Protein AF-A0A6C0HM65-F1 (afdb_monomer_lite)

InterPro domains:
  IPR043905 Protein of unknown function DUF5771 [PF19075] (59-121)

Foldseek 3Di:
DDDDDDDDDDDDDPPDDPFDDDPVRDGDDPDDPVVVVPPPPVPPPPPPPPPPVPPVDPCLLVVLVADLPDDPVSNLVSLVVSCVVPNLVVLLVVLCVQLVVCVPPPVSSNVSSVVSSVSSVVD

pLDDT: mean 72.11, std 20.99, range [38.84, 96.69]

Radius of gyration: 32.54 Å; chains: 1; bounding box: 59×71×65 Å

Secondary structure (DSSP, 8-state):
--------------------B-TT--BTT---GGGGGG---TT------------SSTTTTGGGT--TTS-HHHHHHHHHHHHHHH-HHHHHHHHHHHHHHHTTT-HHHHHHHHHHHHHHHH-

Organism: NCBI:txid1070528

Sequence (123 aa):
MPSTSPTGKGRRALRGGGGVYTDNGLPFGSANPQELAAGKTLRGGRKTRKVRIPIKRTGDLVNLGYSLSKKARSRHSSLKKAVKKFGRATVSRKLNALAVFNKRRHPVTSRKAKMDRKYVMKV

Structure (mmCIF, N/CA/C/O backbone):
data_AF-A0A6C0HM65-F1
#
_entry.id   AF-A0A6C0HM65-F1
#
loop_
_atom_site.group_PDB
_atom_site.id
_atom_site.type_symbol
_atom_site.label_atom_id
_atom_site.label_alt_id
_atom_site.label_comp_id
_atom_site.label_asym_id
_atom_site.label_entity_id
_atom_site.label_seq_id
_atom_site.pdbx_PDB_ins_code
_atom_site.Cartn_x
_atom_site.Cartn_y
_atom_site.Cartn_z
_atom_site.occupancy
_atom_site.B_iso_or_equiv
_atom_site.auth_seq_id
_atom_site.auth_comp_id
_atom_site.auth_asym_id
_atom_site.auth_atom_id
_atom_site.pdbx_PDB_model_num
ATOM 1 N N . MET A 1 1 ? 36.282 -44.513 -52.060 1.00 41.12 1 MET A N 1
ATOM 2 C CA . MET A 1 1 ? 35.236 -45.487 -52.438 1.00 41.12 1 MET A CA 1
ATOM 3 C C . MET A 1 1 ? 34.115 -45.418 -51.409 1.00 41.12 1 MET A C 1
ATOM 5 O O . MET A 1 1 ? 34.380 -45.730 -50.255 1.00 41.12 1 MET A O 1
ATOM 9 N N . PRO A 1 2 ? 32.911 -44.956 -51.780 1.00 46.44 2 PRO A N 1
ATOM 10 C CA . PRO A 1 2 ? 31.717 -45.614 -51.250 1.00 46.44 2 PRO A CA 1
ATOM 11 C C . PRO A 1 2 ? 30.716 -45.949 -52.366 1.00 46.44 2 PRO A C 1
ATOM 13 O O . PRO A 1 2 ? 30.053 -45.077 -52.918 1.00 46.44 2 PRO A O 1
ATOM 16 N N . SER A 1 3 ? 30.603 -47.241 -52.667 1.00 44.22 3 SER A N 1
ATOM 17 C CA . SER A 1 3 ? 29.450 -47.862 -53.325 1.00 44.22 3 SER A CA 1
ATOM 18 C C . SER A 1 3 ? 28.772 -48.723 -52.258 1.00 44.22 3 SER A C 1
ATOM 20 O O . SER A 1 3 ? 29.429 -49.555 -51.640 1.00 44.22 3 SER A O 1
ATOM 22 N N . THR A 1 4 ? 27.494 -48.570 -51.950 1.00 55.06 4 THR A N 1
ATOM 23 C CA . THR A 1 4 ? 26.412 -49.145 -52.746 1.00 55.06 4 THR A CA 1
ATOM 24 C C . THR A 1 4 ? 25.086 -48.759 -52.083 1.00 55.06 4 THR A C 1
ATOM 26 O O . THR A 1 4 ? 24.934 -48.895 -50.873 1.00 55.06 4 THR A O 1
ATOM 29 N N . SER A 1 5 ? 24.114 -48.340 -52.887 1.00 53.28 5 SER A N 1
ATOM 30 C CA . SER A 1 5 ? 22.692 -48.554 -52.603 1.00 53.28 5 SER A CA 1
ATOM 31 C C . SER A 1 5 ? 22.142 -49.347 -53.779 1.00 53.28 5 SER A C 1
ATOM 33 O O . SER A 1 5 ? 22.390 -48.949 -54.920 1.00 53.28 5 SER A O 1
ATOM 35 N N . PRO A 1 6 ? 21.428 -50.460 -53.543 1.00 48.62 6 PRO A N 1
ATOM 36 C CA . PRO A 1 6 ? 20.136 -50.595 -54.217 1.00 48.62 6 PRO A CA 1
ATOM 37 C C . PRO A 1 6 ? 19.046 -51.367 -53.430 1.00 48.62 6 PRO A C 1
ATOM 39 O O . PRO A 1 6 ? 19.292 -52.395 -52.816 1.00 48.62 6 PRO A O 1
ATOM 42 N N . THR A 1 7 ? 17.807 -50.889 -53.592 1.00 46.50 7 THR A N 1
ATOM 43 C CA . THR A 1 7 ? 16.630 -51.680 -54.021 1.00 46.50 7 THR A CA 1
ATOM 44 C C . THR A 1 7 ? 15.993 -52.718 -53.076 1.00 46.50 7 THR A C 1
ATOM 46 O O . THR A 1 7 ? 16.368 -53.878 -53.045 1.00 46.50 7 THR A O 1
ATOM 49 N N . GLY A 1 8 ? 14.898 -52.299 -52.426 1.00 42.94 8 GLY A N 1
ATOM 50 C CA . GLY A 1 8 ? 13.512 -52.764 -52.650 1.00 42.94 8 GLY A CA 1
ATOM 51 C C . GLY A 1 8 ? 13.092 -54.252 -52.583 1.00 42.94 8 GLY A C 1
ATOM 52 O O . GLY A 1 8 ? 13.702 -55.125 -53.184 1.00 42.94 8 GLY A O 1
ATOM 53 N N . LYS A 1 9 ? 11.857 -54.429 -52.064 1.00 42.91 9 LYS A N 1
ATOM 54 C CA . LYS A 1 9 ? 10.904 -55.576 -52.133 1.00 42.91 9 LYS A CA 1
ATOM 55 C C . LYS A 1 9 ? 11.026 -56.602 -50.996 1.00 42.91 9 LYS A C 1
ATOM 57 O O . LYS A 1 9 ? 11.916 -57.431 -50.979 1.00 42.91 9 LYS A O 1
ATOM 62 N N . GLY A 1 10 ? 10.114 -56.567 -50.022 1.00 38.84 10 GLY A N 1
ATOM 63 C CA . GLY A 1 10 ? 8.884 -57.387 -50.007 1.00 38.84 10 GLY A CA 1
ATOM 64 C C . GLY A 1 10 ? 8.943 -58.299 -48.765 1.00 38.84 10 GLY A C 1
ATOM 65 O O . GLY A 1 10 ? 10.031 -58.648 -48.349 1.00 38.84 10 GLY A O 1
ATOM 66 N N . ARG A 1 11 ? 7.898 -58.721 -48.054 1.00 40.06 11 ARG A N 1
ATOM 67 C CA . ARG A 1 11 ? 6.446 -58.746 -48.224 1.00 40.06 11 ARG A CA 1
ATOM 68 C C . ARG A 1 11 ? 5.840 -59.043 -46.832 1.00 40.06 11 ARG A C 1
ATOM 70 O O . ARG A 1 11 ? 6.381 -59.860 -46.103 1.00 40.06 11 ARG A O 1
ATOM 77 N N . ARG A 1 12 ? 4.638 -58.504 -46.590 1.00 44.47 12 ARG A N 1
ATOM 78 C CA . ARG A 1 12 ? 3.503 -59.175 -45.917 1.00 44.47 12 ARG A CA 1
ATOM 79 C C . ARG A 1 12 ? 3.568 -59.411 -44.395 1.00 44.47 12 ARG A C 1
ATOM 81 O O . ARG A 1 12 ? 4.003 -60.449 -43.924 1.00 44.47 12 ARG A O 1
ATOM 88 N N . ALA A 1 13 ? 2.838 -58.559 -43.679 1.00 41.56 13 ALA A N 1
ATOM 89 C CA . ALA A 1 13 ? 1.792 -59.030 -42.774 1.00 41.56 13 ALA A CA 1
ATOM 90 C C . ALA A 1 13 ? 0.531 -58.200 -43.054 1.00 41.56 13 ALA A C 1
ATOM 92 O O . ALA A 1 13 ? 0.435 -57.034 -42.678 1.00 41.56 13 ALA A O 1
ATOM 93 N N . LEU A 1 14 ? -0.410 -58.790 -43.797 1.00 49.69 14 LEU A N 1
ATOM 94 C CA . LEU A 1 14 ? -1.772 -58.278 -43.913 1.00 49.69 14 LEU A CA 1
ATOM 95 C C . LEU A 1 14 ? -2.406 -58.412 -42.529 1.00 49.69 14 LEU A C 1
ATOM 97 O O . LEU A 1 14 ? -2.896 -59.480 -42.173 1.00 49.69 14 LEU A O 1
ATOM 101 N N . ARG A 1 15 ? -2.369 -57.346 -41.730 1.00 44.41 15 ARG A N 1
ATOM 102 C CA . ARG A 1 15 ? -3.235 -57.247 -40.561 1.00 44.41 15 ARG A CA 1
ATOM 103 C C . ARG A 1 15 ? -4.575 -56.736 -41.064 1.00 44.41 15 ARG A C 1
ATOM 105 O O . ARG A 1 15 ? -4.764 -55.537 -41.239 1.00 44.41 15 ARG A O 1
ATOM 112 N N . GLY A 1 16 ? -5.460 -57.680 -41.374 1.00 49.97 16 GLY A N 1
ATOM 113 C CA . GLY A 1 16 ? -6.866 -57.400 -41.608 1.00 49.97 16 GLY A CA 1
ATOM 114 C C . GLY A 1 16 ? -7.422 -56.632 -40.414 1.00 49.97 16 GLY A C 1
ATOM 115 O O . GLY A 1 16 ? -7.493 -57.152 -39.304 1.00 49.97 16 GLY A O 1
ATOM 116 N N . GLY A 1 17 ? -7.761 -55.373 -40.649 1.00 42.88 17 GLY A N 1
ATOM 117 C CA . GLY A 1 17 ? -8.641 -54.587 -39.807 1.00 42.88 17 GLY A CA 1
ATOM 118 C C . GLY A 1 17 ? -9.727 -54.075 -40.729 1.00 42.88 17 GLY A C 1
ATOM 119 O O . GLY A 1 17 ? -9.512 -53.086 -41.423 1.00 42.88 17 GLY A O 1
ATOM 120 N N . GLY A 1 18 ? -10.838 -54.807 -40.814 1.00 41.75 18 GLY A N 1
ATOM 121 C CA . GLY A 1 18 ? -12.024 -54.352 -41.525 1.00 41.75 18 GLY A CA 1
ATOM 122 C C . GLY A 1 18 ? -12.460 -53.019 -40.933 1.00 41.75 18 GLY A C 1
ATOM 123 O O . GLY A 1 18 ? -12.907 -52.963 -39.789 1.00 41.75 18 GLY A O 1
ATOM 124 N N . GLY A 1 19 ? -12.258 -51.942 -41.690 1.00 44.62 19 GLY A N 1
ATOM 125 C CA . GLY A 1 19 ? -12.827 -50.645 -41.370 1.00 44.62 19 GLY A CA 1
ATOM 126 C C . GLY A 1 19 ? -14.338 -50.762 -41.478 1.00 44.62 19 GLY A C 1
ATOM 127 O O . GLY A 1 19 ? -14.862 -51.049 -42.550 1.00 44.62 19 GLY A O 1
ATOM 128 N N . VAL A 1 20 ? -15.030 -50.587 -40.359 1.00 47.91 20 VAL A N 1
ATOM 129 C CA . VAL A 1 20 ? -16.477 -50.380 -40.341 1.00 47.91 20 VAL A CA 1
ATOM 130 C C . VAL A 1 20 ? -16.735 -49.017 -40.981 1.00 47.91 20 VAL A C 1
ATOM 132 O O . VAL A 1 20 ? -16.474 -47.975 -40.379 1.00 47.91 20 VAL A O 1
ATOM 135 N N . TYR A 1 21 ? -17.166 -49.036 -42.238 1.00 49.38 21 TYR A N 1
ATOM 136 C CA . TYR A 1 21 ? -17.711 -47.873 -42.928 1.00 49.38 21 TYR A CA 1
ATOM 137 C C . TYR A 1 21 ? -19.188 -47.735 -42.547 1.00 49.38 21 TYR A C 1
ATOM 139 O O . TYR A 1 21 ? -19.873 -48.735 -42.329 1.00 49.38 21 TYR A O 1
ATOM 147 N N . THR A 1 22 ? -19.693 -46.507 -42.459 1.00 54.00 22 THR A N 1
ATOM 148 C CA . THR A 1 22 ? -21.148 -46.290 -42.479 1.00 54.00 22 THR A CA 1
ATOM 149 C C . THR A 1 22 ? -21.684 -46.563 -43.890 1.00 54.00 22 THR A C 1
ATOM 151 O O . THR A 1 22 ? -20.900 -46.639 -44.836 1.00 54.00 22 THR A O 1
ATOM 154 N N . ASP A 1 23 ? -23.007 -46.662 -44.054 1.00 54.50 23 ASP A N 1
ATOM 155 C CA . ASP A 1 23 ? -23.699 -46.903 -45.342 1.00 54.50 23 ASP A CA 1
ATOM 156 C C . ASP A 1 23 ? -23.266 -45.939 -46.480 1.00 54.50 23 ASP A C 1
ATOM 158 O O . ASP A 1 23 ? -23.429 -46.223 -47.658 1.00 54.50 23 ASP A O 1
ATOM 162 N N . ASN A 1 24 ? -22.614 -44.820 -46.132 1.00 54.72 24 ASN A N 1
ATOM 163 C CA . ASN A 1 24 ? -22.090 -43.814 -47.060 1.00 54.72 24 ASN A CA 1
ATOM 164 C C . ASN A 1 24 ? -20.553 -43.837 -47.252 1.00 54.72 24 ASN A C 1
ATOM 166 O O . ASN A 1 24 ? -19.980 -42.862 -47.735 1.00 54.72 24 ASN A O 1
ATOM 170 N N . GLY A 1 25 ? -19.850 -44.908 -46.866 1.00 53.84 25 GLY A N 1
ATOM 171 C CA . GLY A 1 25 ? -18.449 -45.134 -47.260 1.00 53.84 25 GLY A CA 1
ATOM 172 C C . GLY A 1 25 ? -17.383 -44.231 -46.612 1.00 53.84 25 GLY A C 1
ATOM 173 O O . GLY A 1 25 ? -16.251 -44.197 -47.093 1.00 53.84 25 GLY A O 1
ATOM 174 N N . LEU A 1 26 ? -17.686 -43.517 -45.520 1.00 52.72 26 LEU A N 1
ATOM 175 C CA . LEU A 1 26 ? -16.714 -42.664 -44.814 1.00 52.72 26 LEU A CA 1
ATOM 176 C C . LEU A 1 26 ? -16.107 -43.366 -43.582 1.00 52.72 26 LEU A C 1
ATOM 178 O O . LEU A 1 26 ? -16.828 -44.063 -42.862 1.00 52.72 26 LEU A O 1
ATOM 182 N N . PRO A 1 27 ? -14.797 -43.193 -43.308 1.00 53.41 27 PRO A N 1
ATOM 183 C CA . PRO A 1 27 ? -14.146 -43.809 -42.157 1.00 53.41 27 PRO A CA 1
ATOM 184 C C . PRO A 1 27 ? -14.608 -43.168 -40.840 1.00 53.41 27 PRO A C 1
ATOM 186 O O . PRO A 1 27 ? -14.638 -41.943 -40.698 1.00 53.41 27 PRO A O 1
ATOM 189 N N . PHE A 1 28 ? -14.918 -44.002 -39.844 1.00 49.12 28 PHE A N 1
ATOM 190 C CA . PHE A 1 28 ? -15.246 -43.552 -38.490 1.00 49.12 28 PHE A CA 1
ATOM 191 C C . PHE A 1 28 ? -14.037 -42.806 -37.889 1.00 49.12 28 PHE A C 1
ATOM 193 O O . PHE A 1 28 ? -12.980 -43.399 -37.680 1.00 49.12 28 PHE A O 1
ATOM 200 N N . GLY A 1 29 ? -14.167 -41.495 -37.654 1.00 56.28 29 GLY A N 1
ATOM 201 C CA . GLY A 1 29 ? -13.089 -40.643 -37.129 1.00 56.28 29 GLY A CA 1
ATOM 202 C C . GLY A 1 29 ? -12.509 -39.603 -38.099 1.00 56.28 29 GLY A C 1
ATOM 203 O O . GLY A 1 29 ? -11.535 -38.939 -37.745 1.00 56.28 29 GLY A O 1
ATOM 204 N N . SER A 1 30 ? -13.087 -39.398 -39.291 1.00 48.03 30 SER A N 1
ATOM 205 C CA . SER A 1 30 ? -12.745 -38.228 -40.111 1.00 48.03 30 SER A CA 1
ATOM 206 C C . SER A 1 30 ? -13.285 -36.951 -39.461 1.00 48.03 30 SER A C 1
ATOM 208 O O . SER A 1 30 ? -14.486 -36.682 -39.502 1.00 48.03 30 SER A O 1
ATOM 210 N N . ALA A 1 31 ? -12.399 -36.159 -38.856 1.00 53.38 31 ALA A N 1
ATOM 211 C CA . ALA A 1 31 ? -12.712 -34.797 -38.446 1.00 53.38 31 ALA A CA 1
ATOM 212 C C . ALA A 1 31 ? -13.283 -34.025 -39.647 1.00 53.38 31 ALA A C 1
ATOM 214 O O . ALA A 1 31 ? -12.679 -33.994 -40.722 1.00 53.38 31 ALA A O 1
ATOM 215 N N . ASN A 1 32 ? -14.463 -33.431 -39.472 1.00 60.00 32 ASN A N 1
ATOM 216 C CA . ASN A 1 32 ? -15.116 -32.638 -40.505 1.00 60.00 32 ASN A CA 1
ATOM 217 C C . ASN A 1 32 ? -14.176 -31.509 -40.977 1.00 60.00 32 ASN A C 1
ATOM 219 O O . ASN A 1 32 ? -13.681 -30.752 -40.137 1.00 60.00 32 ASN A O 1
ATOM 223 N N . PRO A 1 33 ? -13.994 -31.290 -42.295 1.00 51.06 33 PRO A N 1
ATOM 224 C CA . PRO A 1 33 ? -13.218 -30.155 -42.809 1.00 51.06 33 PRO A CA 1
ATOM 225 C C . PRO A 1 33 ? -13.770 -28.791 -42.356 1.00 51.06 33 PRO A C 1
ATOM 227 O O . PRO A 1 33 ? -13.061 -27.788 -42.373 1.00 51.06 33 PRO A O 1
ATOM 230 N N . GLN A 1 34 ? -15.032 -28.751 -41.916 1.00 49.41 34 GLN A N 1
ATOM 231 C CA . GLN A 1 34 ? -15.697 -27.555 -41.401 1.00 49.41 34 GLN A CA 1
ATOM 232 C C . GLN A 1 34 ? -15.298 -27.197 -39.953 1.00 49.41 34 GLN A C 1
ATOM 234 O O . GLN A 1 34 ? -15.535 -26.068 -39.526 1.00 49.41 34 GLN A O 1
ATOM 239 N N . GLU A 1 35 ? -14.628 -28.084 -39.204 1.00 48.41 35 GLU A N 1
ATOM 240 C CA . GLU A 1 35 ? -14.145 -27.770 -37.845 1.00 48.41 35 GLU A CA 1
ATOM 241 C C . GLU A 1 35 ? -12.840 -26.955 -37.832 1.00 48.41 35 GLU A C 1
ATOM 243 O O . GLU A 1 35 ? -12.520 -26.300 -36.838 1.00 48.41 35 GLU A O 1
ATOM 248 N N . LEU A 1 36 ? -12.126 -26.875 -38.961 1.00 51.28 36 LEU A N 1
ATOM 249 C CA . LEU A 1 36 ? -10.937 -26.024 -39.114 1.00 51.28 36 LEU A CA 1
ATOM 250 C C . LEU A 1 36 ? -11.278 -24.532 -39.306 1.00 51.28 36 LEU A C 1
ATOM 252 O O . LEU A 1 36 ? -10.407 -23.675 -39.154 1.00 51.28 36 LEU A O 1
ATOM 256 N N . ALA A 1 37 ? -12.548 -24.192 -39.554 1.00 48.69 37 ALA A N 1
ATOM 257 C CA . ALA A 1 37 ? -13.022 -22.805 -39.620 1.00 48.69 37 ALA A CA 1
ATOM 258 C C . ALA A 1 37 ? -13.298 -22.188 -38.232 1.00 48.69 37 ALA A C 1
ATOM 260 O O . ALA A 1 37 ? -13.572 -20.993 -38.117 1.00 48.69 37 ALA A O 1
ATOM 261 N N . ALA A 1 38 ? -13.160 -22.966 -37.152 1.00 47.47 38 ALA A N 1
ATOM 262 C CA . ALA A 1 38 ? -13.171 -22.469 -35.779 1.00 47.47 38 ALA A CA 1
ATOM 263 C C . ALA A 1 38 ? -11.755 -22.137 -35.275 1.00 47.47 38 ALA A C 1
ATOM 265 O O . ALA A 1 38 ? -11.471 -22.219 -34.080 1.00 47.47 38 ALA A O 1
ATOM 266 N N . GLY A 1 39 ? -10.871 -21.678 -36.165 1.00 47.34 39 GLY A N 1
ATOM 267 C CA . GLY A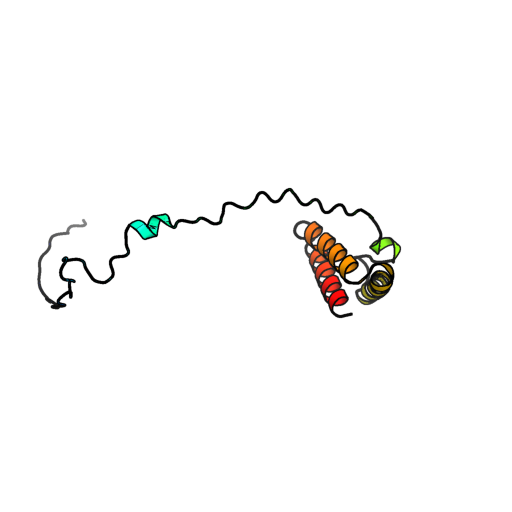 1 39 ? -9.659 -20.935 -35.823 1.00 47.34 39 GLY A CA 1
ATOM 268 C C . GLY A 1 39 ? -9.988 -19.573 -35.201 1.00 47.34 39 GLY A C 1
ATOM 269 O O . GLY A 1 39 ? -9.542 -18.532 -35.681 1.00 47.34 39 GLY A O 1
ATOM 270 N N . LYS A 1 40 ? -10.771 -19.556 -34.116 1.00 57.03 40 LYS A N 1
ATOM 271 C CA . LYS A 1 40 ? -10.929 -18.402 -33.232 1.00 57.03 40 LYS A CA 1
ATOM 272 C C . LYS A 1 40 ? -9.592 -18.193 -32.542 1.00 57.03 40 LYS A C 1
ATOM 274 O O . LYS A 1 40 ? -9.377 -18.589 -31.399 1.00 57.03 40 LYS A O 1
ATOM 279 N N . THR A 1 41 ? -8.678 -17.528 -33.233 1.00 51.16 41 THR A N 1
ATOM 280 C CA . THR A 1 41 ? -7.583 -16.844 -32.569 1.00 51.16 41 THR A CA 1
ATOM 281 C C . THR A 1 41 ? -8.217 -15.776 -31.672 1.00 51.16 41 THR A C 1
ATOM 283 O O . THR A 1 41 ? -8.428 -14.630 -32.051 1.00 51.16 41 THR A O 1
ATOM 286 N N . LEU A 1 42 ? -8.503 -16.119 -30.412 1.00 55.84 42 LEU A N 1
ATOM 287 C CA . LEU A 1 42 ? -8.903 -15.158 -29.371 1.00 55.84 42 LEU A CA 1
ATOM 288 C C . LEU A 1 42 ? -7.772 -14.163 -29.025 1.00 55.84 42 LEU A C 1
ATOM 290 O O . LEU A 1 42 ? -7.797 -13.498 -27.993 1.00 55.84 42 LEU A O 1
ATOM 294 N N . ARG A 1 43 ? -6.757 -14.036 -29.886 1.00 55.88 43 ARG A N 1
ATOM 295 C CA . ARG A 1 43 ? -5.690 -13.042 -29.802 1.00 55.88 43 ARG A CA 1
ATOM 296 C C . ARG A 1 43 ? -5.965 -11.816 -30.673 1.00 55.88 43 ARG A C 1
ATOM 298 O O . ARG A 1 43 ? -5.049 -11.071 -30.991 1.00 55.88 43 ARG A O 1
ATOM 305 N N . GLY A 1 44 ? -7.233 -11.507 -30.925 1.00 47.19 44 GLY A N 1
ATOM 306 C CA . GLY A 1 44 ? -7.668 -10.118 -31.044 1.00 47.19 44 GLY A CA 1
ATOM 307 C C . GLY A 1 44 ? -7.599 -9.456 -29.669 1.00 47.19 44 GLY A C 1
ATOM 308 O O . GLY A 1 44 ? -8.619 -9.271 -29.009 1.00 47.19 44 GLY A O 1
ATOM 309 N N . GLY A 1 45 ? -6.388 -9.165 -29.185 1.00 54.25 45 GLY A N 1
ATOM 310 C CA . GLY A 1 45 ? -6.190 -8.483 -27.912 1.00 54.25 45 GLY A CA 1
ATOM 311 C C . GLY A 1 45 ? -6.954 -7.168 -27.939 1.00 54.25 45 GLY A C 1
ATOM 312 O O . GLY A 1 45 ? -6.548 -6.239 -28.636 1.00 54.25 45 GLY A O 1
ATOM 313 N N . ARG A 1 46 ? -8.072 -7.093 -27.202 1.00 58.09 46 ARG A N 1
ATOM 314 C CA . ARG A 1 46 ? -8.830 -5.856 -26.991 1.00 58.09 46 ARG A CA 1
ATOM 315 C C . ARG A 1 46 ? -7.802 -4.760 -26.737 1.00 58.09 46 ARG A C 1
ATOM 317 O O . ARG A 1 46 ? -7.035 -4.887 -25.778 1.00 58.09 46 ARG A O 1
ATOM 324 N N . LYS A 1 47 ? -7.741 -3.728 -27.595 1.00 57.88 47 LYS A N 1
ATOM 325 C CA . LYS A 1 47 ? -6.925 -2.529 -27.353 1.00 57.88 47 LYS A CA 1
ATOM 326 C C . LYS A 1 47 ? -7.441 -1.927 -26.054 1.00 57.88 47 LYS A C 1
ATOM 328 O O . LYS A 1 47 ? -8.354 -1.106 -26.038 1.00 57.88 47 LYS A O 1
ATOM 333 N N . THR A 1 48 ? -6.908 -2.405 -24.936 1.00 56.50 48 THR A N 1
ATOM 334 C CA . THR A 1 48 ? -7.134 -1.788 -23.648 1.00 56.50 48 THR A CA 1
ATOM 335 C C . THR A 1 48 ? -6.515 -0.414 -23.818 1.00 56.50 48 THR A C 1
ATOM 337 O O . THR A 1 48 ? -5.309 -0.290 -24.042 1.00 56.50 48 THR A O 1
ATOM 340 N N . ARG A 1 49 ? -7.356 0.633 -23.836 1.00 50.72 49 ARG A N 1
ATOM 341 C CA . ARG A 1 49 ? -6.874 2.014 -23.706 1.00 50.72 49 ARG A CA 1
ATOM 342 C C . ARG A 1 49 ? -5.830 1.961 -22.602 1.00 50.72 49 ARG A C 1
ATOM 344 O O . ARG A 1 49 ? -6.133 1.348 -21.577 1.00 50.72 49 ARG A O 1
ATOM 351 N N . LYS A 1 50 ? -4.614 2.490 -22.815 1.00 52.91 50 LYS A N 1
ATOM 352 C CA . LYS A 1 50 ? -3.574 2.496 -21.773 1.00 52.91 50 LYS A CA 1
ATOM 353 C C . LYS A 1 50 ? -4.246 3.051 -20.525 1.00 52.91 50 LYS A C 1
ATOM 355 O O . LYS A 1 50 ? -4.504 4.250 -20.469 1.00 52.91 50 LYS A O 1
ATOM 360 N N . VAL A 1 51 ? -4.609 2.181 -19.577 1.00 48.81 51 VAL A N 1
ATOM 361 C CA . VAL A 1 51 ? -5.263 2.597 -18.342 1.00 48.81 51 VAL A CA 1
ATOM 362 C C . VAL A 1 51 ? -4.149 3.258 -17.562 1.00 48.81 51 VAL A C 1
ATOM 364 O O . VAL A 1 51 ? -3.434 2.630 -16.783 1.00 48.81 51 VAL A O 1
ATOM 367 N N . ARG A 1 52 ? -3.916 4.534 -17.860 1.00 50.00 52 ARG A N 1
ATOM 368 C CA . ARG A 1 52 ? -3.049 5.393 -17.085 1.00 50.00 52 ARG A CA 1
ATOM 369 C C . ARG A 1 52 ? -3.865 5.659 -15.842 1.00 50.00 52 ARG A C 1
ATOM 371 O O . ARG A 1 52 ? -4.639 6.601 -15.843 1.00 50.00 52 ARG A O 1
ATOM 378 N N . ILE A 1 53 ? -3.790 4.750 -14.862 1.00 52.62 53 ILE A N 1
ATOM 379 C CA . ILE A 1 53 ? -4.447 4.909 -13.562 1.00 52.62 53 ILE A CA 1
ATOM 380 C C . ILE A 1 53 ? -4.023 6.297 -13.086 1.00 52.62 53 ILE A C 1
ATOM 382 O O . ILE A 1 53 ? -2.845 6.468 -12.755 1.00 52.62 53 ILE A O 1
ATOM 386 N N . PRO A 1 54 ? -4.914 7.302 -13.121 1.00 47.84 54 PRO A N 1
ATOM 387 C CA . PRO A 1 54 ? -4.541 8.610 -12.648 1.00 47.84 54 PRO A CA 1
ATOM 388 C C . PRO A 1 54 ? -4.405 8.434 -11.144 1.00 47.84 54 PRO A C 1
ATOM 390 O O . PRO A 1 54 ? -5.383 8.165 -10.441 1.00 47.84 54 PRO A O 1
ATOM 393 N N . ILE A 1 55 ? -3.174 8.497 -10.639 1.00 57.47 55 ILE A N 1
ATOM 394 C CA . ILE A 1 55 ? -2.937 8.570 -9.203 1.00 57.47 55 ILE A CA 1
ATOM 395 C C . ILE A 1 55 ? -3.382 9.982 -8.816 1.00 57.47 55 ILE A C 1
ATOM 397 O O . ILE A 1 55 ? -2.569 10.892 -8.748 1.00 57.47 55 ILE A O 1
ATOM 401 N N . LYS A 1 56 ? -4.700 10.174 -8.645 1.00 58.56 56 LYS A N 1
ATOM 402 C CA . LYS A 1 56 ? -5.334 11.483 -8.399 1.00 58.56 56 LYS A CA 1
ATOM 403 C C . LYS A 1 56 ? -4.770 12.193 -7.161 1.00 58.56 56 LYS A C 1
ATOM 405 O O . LYS A 1 56 ? -4.955 13.390 -7.012 1.00 58.56 56 LYS A O 1
ATOM 410 N N . ARG A 1 57 ? -4.109 11.452 -6.267 1.00 62.94 57 ARG A N 1
ATOM 411 C CA . ARG A 1 57 ? -3.432 11.966 -5.076 1.00 62.94 57 ARG A CA 1
ATOM 412 C C . ARG A 1 57 ? -2.050 11.338 -4.964 1.00 62.94 57 ARG A C 1
ATOM 414 O O . ARG A 1 57 ? -1.893 10.209 -4.486 1.00 62.94 57 ARG A O 1
ATOM 421 N N . THR A 1 58 ? -1.051 12.036 -5.486 1.00 65.38 58 THR A N 1
ATOM 422 C CA . THR A 1 58 ? 0.357 11.708 -5.259 1.00 65.38 58 THR A CA 1
ATOM 423 C C . THR A 1 58 ? 0.682 11.915 -3.776 1.00 65.38 58 THR A C 1
ATOM 425 O O . THR A 1 58 ? 0.090 12.752 -3.104 1.00 65.38 58 THR A O 1
ATOM 428 N N . GLY A 1 59 ? 1.565 11.090 -3.214 1.00 73.25 59 GLY A N 1
ATOM 429 C CA . GLY A 1 59 ? 2.030 11.277 -1.834 1.00 73.25 59 GLY A CA 1
ATOM 430 C C . GLY A 1 59 ? 1.121 10.760 -0.710 1.00 73.25 59 GLY A C 1
ATOM 431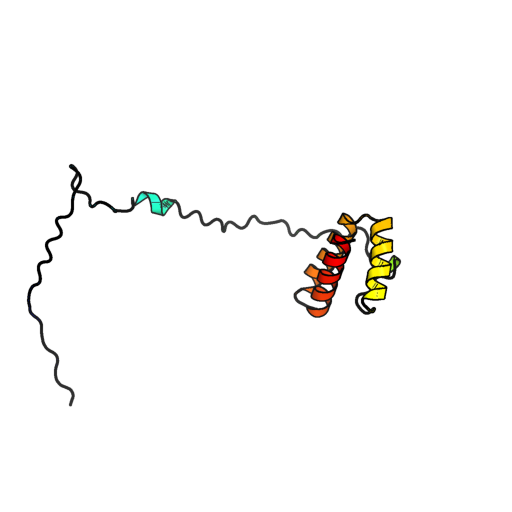 O O . GLY A 1 59 ? 1.596 10.671 0.410 1.00 73.25 59 GLY A O 1
ATOM 432 N N . ASP A 1 60 ? -0.111 10.298 -0.955 1.00 79.06 60 ASP A N 1
ATOM 433 C CA . ASP A 1 60 ? -1.027 9.848 0.120 1.00 79.06 60 ASP A CA 1
ATOM 434 C C . ASP A 1 60 ? -0.429 8.830 1.111 1.00 79.06 60 ASP A C 1
ATOM 436 O O . ASP A 1 60 ? -0.726 8.857 2.304 1.00 79.06 60 ASP A O 1
ATOM 440 N N . LEU A 1 61 ? 0.389 7.897 0.617 1.00 81.25 61 LEU A N 1
ATOM 441 C CA . LEU A 1 61 ? 1.082 6.930 1.471 1.00 81.25 61 LEU A CA 1
ATOM 442 C C . LEU A 1 61 ? 2.304 7.563 2.157 1.00 81.25 61 LEU A C 1
ATOM 444 O O . LEU A 1 61 ? 2.550 7.302 3.334 1.00 81.25 61 LEU A O 1
ATOM 448 N N . VAL A 1 62 ? 3.034 8.424 1.445 1.00 84.38 62 VAL A N 1
ATOM 449 C CA . VAL A 1 62 ? 4.219 9.137 1.950 1.00 84.38 62 VAL A CA 1
ATOM 450 C C . VAL A 1 62 ? 3.839 10.082 3.091 1.00 84.38 62 VAL A C 1
ATOM 452 O O . VAL A 1 62 ? 4.500 10.069 4.124 1.00 84.38 62 VAL A O 1
ATOM 455 N N . ASN A 1 63 ? 2.708 10.782 2.970 1.00 84.31 63 ASN A N 1
ATOM 456 C CA . ASN A 1 63 ? 2.131 11.653 3.999 1.00 84.31 63 ASN A CA 1
ATOM 457 C C . ASN A 1 63 ? 1.797 10.893 5.294 1.00 84.31 63 ASN A C 1
ATOM 459 O O . ASN A 1 63 ? 1.725 11.477 6.367 1.00 84.31 63 ASN A O 1
ATOM 463 N N . LEU A 1 64 ? 1.606 9.572 5.210 1.00 86.00 64 LEU A N 1
ATOM 464 C CA . LEU A 1 64 ? 1.391 8.687 6.361 1.00 86.00 64 LEU A CA 1
ATOM 465 C C . LEU A 1 64 ? 2.678 7.970 6.809 1.00 86.00 64 LEU A C 1
ATOM 467 O O . LEU A 1 64 ? 2.647 7.027 7.607 1.00 86.00 64 LEU A O 1
ATOM 471 N N . GLY A 1 65 ? 3.824 8.403 6.288 1.00 84.75 65 GLY A N 1
ATOM 472 C CA . GLY A 1 65 ? 5.151 7.908 6.629 1.00 84.75 65 GLY A CA 1
ATOM 473 C C . GLY A 1 65 ? 5.554 6.612 5.925 1.00 84.75 65 GLY A C 1
ATOM 474 O O . GLY A 1 65 ? 6.599 6.052 6.272 1.00 84.75 65 GLY A O 1
ATOM 475 N N . TYR A 1 66 ? 4.775 6.125 4.955 1.00 90.75 66 TYR A N 1
ATOM 476 C CA . TYR A 1 66 ? 5.123 4.923 4.200 1.00 90.75 66 TYR A CA 1
ATOM 477 C C . TYR A 1 66 ? 6.280 5.207 3.236 1.00 90.75 66 TYR A C 1
ATOM 479 O O . TYR A 1 66 ? 6.191 6.072 2.368 1.00 90.75 66 TYR A O 1
ATOM 487 N N . SER A 1 67 ? 7.352 4.427 3.363 1.00 89.75 67 SER A N 1
ATOM 488 C CA . SER A 1 67 ? 8.473 4.422 2.424 1.00 89.75 67 SER A CA 1
ATOM 489 C C . SER A 1 67 ? 9.043 3.012 2.282 1.00 89.75 67 SER A C 1
ATOM 491 O O . SER A 1 67 ? 9.151 2.268 3.257 1.00 89.75 67 SER A O 1
ATOM 493 N N . LEU A 1 68 ? 9.442 2.653 1.061 1.00 86.69 68 LEU A N 1
ATOM 494 C CA . LEU A 1 68 ? 9.998 1.340 0.715 1.00 86.69 68 LEU A CA 1
ATOM 495 C C . LEU A 1 68 ? 11.454 1.148 1.186 1.00 86.69 68 LEU A C 1
ATOM 497 O O . LEU A 1 68 ? 11.946 0.012 1.201 1.00 86.69 68 LEU A O 1
ATOM 501 N N . SER A 1 69 ? 12.123 2.231 1.601 1.00 88.00 69 SER A N 1
ATOM 502 C CA . SER A 1 69 ? 13.438 2.184 2.254 1.00 88.00 69 SER A CA 1
ATOM 503 C C . SER A 1 69 ? 13.351 1.774 3.728 1.00 88.00 69 SER A C 1
ATOM 505 O O . SER A 1 69 ? 14.302 1.215 4.265 1.00 88.00 69 SER A O 1
ATOM 507 N N . LYS A 1 70 ? 12.200 1.977 4.384 1.00 88.44 70 LYS A N 1
ATOM 508 C CA . LYS A 1 70 ? 12.015 1.655 5.807 1.00 88.44 70 LYS A CA 1
ATOM 509 C C . LYS A 1 70 ? 11.895 0.145 6.057 1.00 88.44 70 LYS A C 1
ATOM 511 O O . LYS A 1 70 ? 11.445 -0.625 5.199 1.00 88.44 70 LYS A O 1
ATOM 516 N N . LYS A 1 71 ? 12.230 -0.272 7.286 1.00 92.94 71 LYS A N 1
ATOM 517 C CA . LYS A 1 71 ? 12.045 -1.647 7.795 1.00 92.94 71 LYS A CA 1
ATOM 518 C C . LYS A 1 71 ? 10.566 -2.066 7.751 1.00 92.94 71 LYS A C 1
ATOM 520 O O . LYS A 1 71 ? 9.674 -1.230 7.893 1.00 92.94 71 LYS A O 1
ATOM 525 N N . ALA A 1 72 ? 10.303 -3.369 7.610 1.00 92.31 72 ALA A N 1
ATOM 526 C CA . ALA A 1 72 ? 8.949 -3.912 7.420 1.00 92.31 72 ALA A CA 1
ATOM 527 C C . ALA A 1 72 ? 7.963 -3.499 8.522 1.00 92.31 72 ALA A C 1
ATOM 529 O O . ALA A 1 72 ? 6.866 -3.040 8.218 1.00 92.31 72 ALA A O 1
ATOM 530 N N . ARG A 1 73 ? 8.390 -3.554 9.791 1.00 94.00 73 ARG A N 1
ATOM 531 C CA . ARG A 1 73 ? 7.578 -3.125 10.942 1.00 94.00 73 ARG A CA 1
ATOM 532 C C . ARG A 1 73 ? 7.087 -1.680 10.802 1.00 94.00 73 ARG A C 1
ATOM 534 O O . ARG A 1 73 ? 5.906 -1.417 10.996 1.00 94.00 73 ARG A O 1
ATOM 541 N N . SER A 1 74 ? 7.968 -0.763 10.397 1.00 92.50 74 SER A N 1
ATOM 542 C CA . SER A 1 74 ? 7.617 0.648 10.191 1.00 92.50 74 SER A CA 1
ATOM 543 C C . SER A 1 74 ? 6.641 0.825 9.023 1.00 92.50 74 SER A C 1
ATOM 545 O O . SER A 1 74 ? 5.643 1.533 9.160 1.00 92.50 74 SER A O 1
ATOM 547 N N . ARG A 1 75 ? 6.859 0.109 7.908 1.00 94.12 75 ARG A N 1
ATOM 548 C CA . ARG A 1 75 ? 5.929 0.126 6.766 1.00 94.12 75 ARG A CA 1
ATOM 549 C C . ARG A 1 75 ? 4.541 -0.362 7.171 1.00 94.1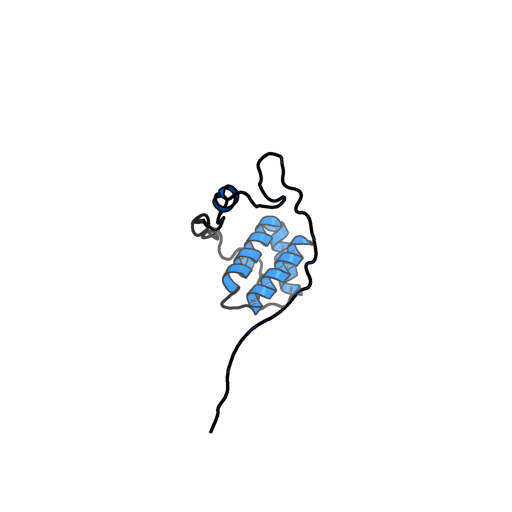2 75 ARG A C 1
ATOM 551 O O . ARG A 1 75 ? 3.562 0.317 6.886 1.00 94.12 75 ARG A O 1
ATOM 558 N N . HIS A 1 76 ? 4.451 -1.481 7.887 1.00 95.12 76 HIS A N 1
ATOM 559 C CA . HIS A 1 76 ? 3.181 -2.036 8.360 1.00 95.12 76 HIS A CA 1
ATOM 560 C C . HIS A 1 76 ? 2.431 -1.068 9.287 1.00 95.12 76 HIS A C 1
ATOM 562 O O . HIS A 1 76 ? 1.225 -0.893 9.126 1.00 95.12 76 HIS A O 1
ATOM 568 N N . SER A 1 77 ? 3.127 -0.376 10.196 1.00 94.75 77 SER A N 1
ATOM 569 C CA . SER A 1 77 ? 2.513 0.652 11.049 1.00 94.75 77 SER A CA 1
ATOM 570 C C . SER A 1 77 ? 1.917 1.807 10.237 1.00 94.75 77 SER A C 1
ATOM 572 O O . SER A 1 77 ? 0.774 2.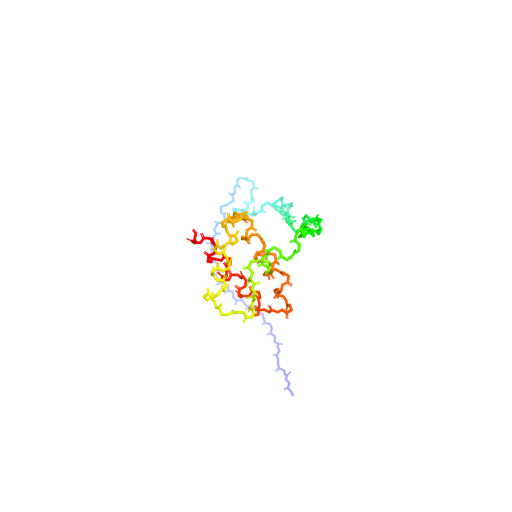199 10.476 1.00 94.75 77 SER A O 1
ATOM 574 N N . SER A 1 78 ? 2.640 2.320 9.237 1.00 93.94 78 SER A N 1
ATOM 575 C CA . SER A 1 78 ? 2.110 3.339 8.317 1.00 93.94 78 SER A CA 1
ATOM 576 C C . SER A 1 78 ? 0.931 2.822 7.490 1.00 93.94 78 SER A C 1
ATOM 578 O O . SER A 1 78 ? -0.044 3.543 7.285 1.00 93.94 78 SER A O 1
ATOM 580 N N . LEU A 1 79 ? 0.969 1.559 7.058 1.00 94.56 79 LEU A N 1
ATOM 581 C CA . LEU A 1 79 ? -0.125 0.942 6.308 1.00 94.56 79 LEU A CA 1
ATOM 582 C C . LEU A 1 79 ? -1.389 0.784 7.151 1.00 94.56 79 LEU A C 1
ATOM 584 O O . LEU A 1 79 ? -2.467 1.068 6.643 1.00 94.56 79 LEU A O 1
ATOM 588 N N . LYS A 1 80 ? -1.284 0.430 8.438 1.00 94.38 80 LYS A N 1
ATOM 589 C CA . LYS A 1 80 ? -2.443 0.419 9.348 1.00 94.38 80 LYS A CA 1
ATOM 590 C C . LYS A 1 80 ? -3.103 1.799 9.429 1.00 94.38 80 LYS A C 1
ATOM 592 O O . LYS A 1 80 ? -4.323 1.898 9.322 1.00 94.38 80 LYS A O 1
ATOM 597 N N . LYS A 1 81 ? -2.308 2.872 9.544 1.00 93.88 81 LYS A N 1
ATOM 598 C CA . LYS A 1 81 ? -2.816 4.259 9.517 1.00 93.88 81 LYS A CA 1
ATOM 599 C C . LYS A 1 81 ? -3.500 4.579 8.181 1.00 93.88 81 LYS A C 1
ATOM 601 O O . LYS A 1 81 ? -4.577 5.168 8.162 1.00 93.88 81 LYS A O 1
ATOM 606 N N . ALA A 1 82 ? -2.917 4.138 7.067 1.00 92.56 82 ALA A N 1
ATOM 607 C CA . ALA A 1 82 ? -3.484 4.336 5.734 1.00 92.56 82 ALA A CA 1
ATOM 608 C C . ALA A 1 82 ? -4.799 3.584 5.518 1.00 92.56 82 ALA A C 1
ATOM 610 O O . ALA A 1 82 ? -5.710 4.130 4.897 1.00 92.56 82 ALA A O 1
ATOM 611 N N . VAL A 1 83 ? -4.913 2.361 6.038 1.00 94.44 83 VAL A N 1
ATOM 612 C CA . VAL A 1 83 ? -6.143 1.565 5.964 1.00 94.44 83 VAL A CA 1
ATOM 613 C C . VAL A 1 83 ? -7.265 2.249 6.738 1.00 94.44 83 VAL A C 1
ATOM 615 O O . VAL A 1 83 ? -8.355 2.374 6.188 1.00 94.44 83 VAL A O 1
ATOM 618 N N . LYS A 1 84 ? -6.986 2.775 7.940 1.00 92.75 84 LYS A N 1
ATOM 619 C CA . LYS A 1 84 ? -7.963 3.555 8.718 1.00 92.75 84 LYS A CA 1
ATOM 620 C C . LYS A 1 84 ? -8.435 4.815 7.980 1.00 92.75 84 LYS A C 1
ATOM 622 O O . LYS A 1 84 ? -9.617 5.119 8.007 1.00 92.75 84 LYS A O 1
ATOM 627 N N . LYS A 1 85 ? -7.530 5.528 7.295 1.00 91.88 85 LYS A N 1
ATOM 628 C CA . LYS A 1 85 ? -7.849 6.801 6.620 1.00 91.88 85 LYS A CA 1
ATOM 629 C C . LYS A 1 85 ? -8.545 6.643 5.263 1.00 91.88 85 LYS A C 1
ATOM 631 O O . LYS A 1 85 ? -9.414 7.435 4.927 1.00 91.88 85 LYS A O 1
ATOM 636 N N . PHE A 1 86 ? -8.117 5.682 4.442 1.00 89.75 86 PHE A N 1
ATOM 637 C CA . PHE A 1 86 ? -8.538 5.577 3.034 1.00 89.75 86 PHE A CA 1
ATOM 638 C C . PHE A 1 86 ? -9.336 4.312 2.707 1.00 89.75 86 PHE A C 1
ATOM 640 O O . PHE A 1 86 ? -9.825 4.164 1.583 1.00 89.75 86 PHE A O 1
ATOM 647 N N . GLY A 1 87 ? -9.404 3.369 3.642 1.00 92.69 87 GLY A N 1
ATOM 648 C CA . GLY A 1 87 ? -9.978 2.055 3.422 1.00 92.69 87 GLY A CA 1
ATOM 649 C C . GLY A 1 87 ? -9.006 1.065 2.776 1.00 92.69 87 GLY A C 1
ATOM 650 O O . GLY A 1 87 ? -8.104 1.392 1.993 1.00 92.69 87 GLY A O 1
ATOM 651 N N . ARG A 1 88 ? -9.235 -0.207 3.094 1.00 93.69 88 ARG A N 1
ATOM 652 C CA . ARG A 1 88 ? -8.370 -1.335 2.739 1.00 93.69 88 ARG A CA 1
ATOM 653 C C . ARG A 1 88 ? -8.205 -1.531 1.228 1.00 93.69 88 ARG A C 1
ATOM 655 O O . ARG A 1 88 ? -7.086 -1.683 0.729 1.00 93.69 88 ARG A O 1
ATOM 662 N N . ALA A 1 89 ? -9.305 -1.450 0.478 1.00 92.19 89 ALA A N 1
ATOM 663 C CA . ALA A 1 89 ? -9.305 -1.607 -0.978 1.00 92.19 89 ALA A CA 1
ATOM 664 C C . ALA A 1 89 ? -8.486 -0.512 -1.683 1.00 92.19 89 ALA A C 1
ATOM 666 O O . ALA A 1 89 ? -7.717 -0.787 -2.607 1.00 92.19 89 ALA A O 1
ATOM 667 N N . THR A 1 90 ? -8.602 0.732 -1.216 1.00 91.44 90 THR A N 1
ATOM 668 C CA . THR A 1 90 ? -7.877 1.877 -1.776 1.00 91.44 90 THR A CA 1
ATOM 669 C C . THR A 1 90 ? -6.373 1.743 -1.563 1.00 91.44 90 THR A C 1
ATOM 671 O O . THR A 1 90 ? -5.606 1.922 -2.510 1.00 91.44 90 THR A O 1
ATOM 674 N N . VAL A 1 91 ? -5.941 1.365 -0.357 1.00 93.44 91 VAL A N 1
ATOM 675 C CA . VAL A 1 91 ? -4.519 1.130 -0.058 1.00 93.44 91 VAL A CA 1
ATOM 676 C C . VAL A 1 91 ? -3.963 -0.026 -0.895 1.00 93.44 91 VAL A C 1
ATOM 678 O O . VAL A 1 91 ? -2.901 0.115 -1.500 1.00 93.44 91 VAL A O 1
ATOM 681 N N . SER A 1 92 ? -4.706 -1.130 -1.023 1.00 94.06 92 SER A N 1
ATOM 682 C CA . SER A 1 92 ? -4.307 -2.278 -1.852 1.00 94.06 92 SER A CA 1
ATOM 683 C C . SER A 1 92 ? -4.091 -1.900 -3.321 1.00 94.06 92 SER A C 1
ATOM 685 O O . SER A 1 92 ? -3.078 -2.277 -3.917 1.00 94.06 92 SER A O 1
ATOM 687 N N . ARG A 1 93 ? -4.984 -1.085 -3.903 1.00 92.94 93 ARG A N 1
ATOM 688 C CA . ARG A 1 93 ? -4.836 -0.572 -5.278 1.00 92.94 93 ARG A CA 1
ATOM 689 C C . ARG A 1 93 ? -3.600 0.316 -5.438 1.00 92.94 93 ARG A C 1
ATOM 691 O O . ARG A 1 93 ? -2.866 0.145 -6.410 1.00 92.94 93 ARG A O 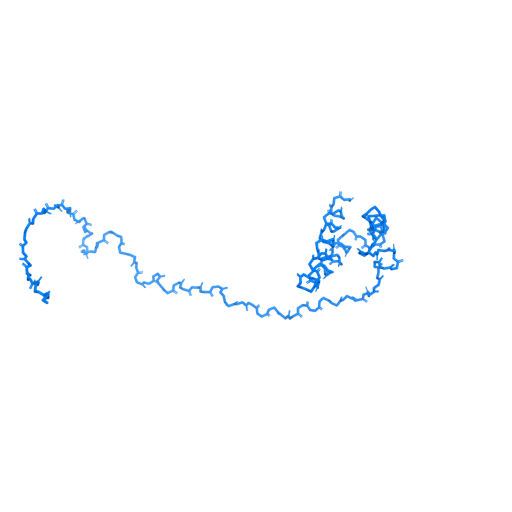1
ATOM 698 N N . LYS A 1 94 ? -3.330 1.212 -4.479 1.00 91.00 94 LYS A N 1
ATOM 699 C CA . LYS A 1 94 ? -2.131 2.074 -4.483 1.00 91.00 94 LYS A CA 1
ATOM 700 C C . LYS A 1 94 ? -0.842 1.247 -4.430 1.00 91.00 94 LYS A C 1
ATOM 702 O O . LYS A 1 94 ? 0.069 1.474 -5.223 1.00 91.00 94 LYS A O 1
ATOM 707 N N . LEU A 1 95 ? -0.785 0.240 -3.556 1.00 93.75 95 LEU A N 1
ATOM 708 C CA . LEU A 1 95 ? 0.361 -0.673 -3.460 1.00 93.75 95 LEU A CA 1
ATOM 709 C C . LEU A 1 95 ? 0.549 -1.504 -4.733 1.00 93.75 95 LEU A C 1
ATOM 711 O O . LEU A 1 95 ? 1.677 -1.698 -5.184 1.00 93.75 95 LEU A O 1
ATOM 715 N N . ASN A 1 96 ? -0.543 -1.944 -5.361 1.00 94.50 96 ASN A N 1
ATOM 716 C CA . ASN A 1 96 ? -0.471 -2.639 -6.642 1.00 94.50 96 ASN A CA 1
ATOM 717 C C . ASN A 1 96 ? 0.073 -1.736 -7.760 1.00 94.50 96 ASN A C 1
ATOM 719 O O . ASN A 1 96 ? 0.923 -2.170 -8.534 1.00 94.50 96 ASN A O 1
ATOM 723 N N . ALA A 1 97 ? -0.364 -0.475 -7.823 1.00 92.19 97 ALA A N 1
ATOM 724 C CA . ALA A 1 97 ? 0.159 0.491 -8.786 1.00 92.19 97 ALA A CA 1
ATOM 725 C C . ALA A 1 97 ? 1.679 0.675 -8.624 1.00 92.19 97 ALA A C 1
ATOM 727 O O . ALA A 1 97 ? 2.415 0.579 -9.607 1.00 92.19 97 ALA A O 1
ATOM 728 N N . LEU A 1 98 ? 2.164 0.824 -7.382 1.00 90.06 98 LEU A N 1
ATOM 729 C CA . LEU A 1 98 ? 3.600 0.869 -7.084 1.00 90.06 98 LEU A CA 1
ATOM 730 C C . LEU A 1 98 ? 4.324 -0.404 -7.538 1.00 90.06 98 LEU A C 1
ATOM 732 O O . LEU A 1 98 ? 5.399 -0.323 -8.136 1.00 90.06 98 LEU A O 1
ATOM 736 N N . ALA A 1 99 ? 3.743 -1.579 -7.291 1.00 93.44 99 ALA A N 1
ATOM 737 C CA . ALA A 1 99 ? 4.332 -2.847 -7.704 1.00 93.44 99 ALA A CA 1
ATOM 738 C C . ALA A 1 99 ? 4.441 -2.970 -9.231 1.00 93.44 99 ALA A C 1
ATOM 740 O O . ALA A 1 99 ? 5.483 -3.394 -9.734 1.00 93.44 99 ALA A O 1
ATOM 741 N N . VAL A 1 100 ? 3.392 -2.592 -9.969 1.00 93.31 100 VAL A N 1
ATOM 742 C CA . VAL A 1 100 ? 3.347 -2.664 -11.437 1.00 93.31 100 VAL A CA 1
ATOM 743 C C . VAL A 1 100 ? 4.306 -1.663 -12.070 1.00 93.31 100 VAL A C 1
ATOM 745 O O . VAL A 1 100 ? 5.012 -2.026 -13.010 1.00 93.31 100 VAL A O 1
ATOM 748 N N . PHE A 1 101 ? 4.380 -0.442 -11.541 1.00 89.69 101 PHE A N 1
ATOM 749 C CA . PHE A 1 101 ? 5.267 0.597 -12.064 1.00 89.69 101 PHE A CA 1
ATOM 750 C C . PHE A 1 101 ? 6.749 0.225 -11.916 1.00 89.69 101 PHE A C 1
ATOM 752 O O . PHE A 1 101 ? 7.553 0.468 -12.814 1.00 89.69 101 PHE A O 1
ATOM 759 N N . ASN A 1 102 ? 7.095 -0.441 -10.812 1.00 88.88 102 ASN A N 1
ATOM 760 C CA . ASN A 1 102 ? 8.466 -0.839 -10.504 1.00 88.88 102 ASN A CA 1
ATOM 761 C C . ASN A 1 102 ? 8.841 -2.241 -11.010 1.00 88.88 102 ASN A C 1
ATOM 763 O O . ASN A 1 102 ? 9.997 -2.630 -10.883 1.00 88.88 102 ASN A O 1
ATOM 767 N N . LYS A 1 103 ? 7.910 -3.010 -11.598 1.00 92.38 103 LYS A N 1
ATOM 768 C CA . LYS A 1 103 ? 8.122 -4.441 -11.906 1.00 92.38 103 LYS A CA 1
ATOM 769 C C . LYS A 1 103 ? 9.315 -4.732 -12.825 1.00 92.38 103 LYS A C 1
ATOM 771 O O . LYS A 1 103 ? 9.877 -5.812 -12.726 1.00 92.38 103 LYS A O 1
ATOM 776 N N . ARG A 1 104 ? 9.661 -3.794 -13.716 1.00 87.06 104 ARG A N 1
ATOM 777 C CA . ARG A 1 104 ? 10.771 -3.933 -14.677 1.00 87.06 104 ARG A CA 1
ATOM 778 C C . ARG A 1 104 ? 12.049 -3.241 -14.203 1.00 87.06 104 ARG A C 1
ATOM 780 O O . ARG A 1 104 ? 13.107 -3.841 -14.260 1.00 87.06 104 ARG A O 1
ATOM 787 N N . ARG A 1 105 ? 11.942 -1.999 -13.717 1.00 92.75 105 ARG A N 1
ATOM 788 C CA . ARG A 1 105 ? 13.103 -1.168 -13.348 1.00 92.75 105 ARG A CA 1
ATOM 789 C C . ARG A 1 105 ? 13.669 -1.476 -11.961 1.00 92.75 105 ARG A C 1
ATOM 791 O O . ARG A 1 105 ? 14.872 -1.423 -11.766 1.00 92.75 105 ARG A O 1
ATOM 798 N N . HIS A 1 106 ? 12.808 -1.809 -10.998 1.00 89.94 106 HIS A N 1
ATOM 799 C CA . HIS A 1 106 ? 13.203 -2.025 -9.604 1.00 89.94 106 HIS A CA 1
ATOM 800 C C . HIS A 1 106 ? 12.475 -3.252 -9.025 1.00 89.94 106 HIS A C 1
ATOM 802 O O . HIS A 1 106 ? 11.507 -3.114 -8.262 1.00 89.94 106 HIS A O 1
ATOM 808 N N . PRO A 1 107 ? 12.913 -4.478 -9.373 1.00 91.12 107 PRO A N 1
ATOM 809 C CA . PRO A 1 107 ? 12.212 -5.710 -9.004 1.00 91.12 107 PRO A CA 1
ATOM 810 C C . PRO A 1 107 ? 12.135 -5.927 -7.485 1.00 91.12 107 PRO A C 1
ATOM 812 O O . PRO A 1 107 ? 11.111 -6.395 -6.983 1.00 91.12 107 PRO A O 1
ATOM 815 N N . VAL A 1 108 ? 13.161 -5.514 -6.731 1.00 92.19 108 VAL A N 1
ATOM 816 C CA . VAL A 1 108 ? 13.172 -5.563 -5.256 1.00 92.19 108 VAL A CA 1
ATOM 817 C C . VAL A 1 108 ? 12.055 -4.692 -4.671 1.00 92.19 108 VAL A C 1
ATOM 819 O O . VAL A 1 108 ? 11.277 -5.140 -3.826 1.00 92.19 108 VAL A O 1
ATOM 822 N N . THR A 1 109 ? 11.923 -3.463 -5.167 1.00 90.31 109 THR A N 1
ATOM 823 C CA . THR A 1 109 ? 10.875 -2.509 -4.777 1.00 90.31 109 THR A CA 1
ATOM 824 C C . THR A 1 109 ? 9.484 -3.036 -5.128 1.00 90.31 109 THR A C 1
ATOM 826 O O . THR A 1 109 ? 8.566 -2.966 -4.309 1.00 90.31 109 THR A O 1
ATOM 829 N N . SER A 1 110 ? 9.336 -3.644 -6.309 1.00 91.75 110 SER A N 1
ATOM 830 C CA . SER A 1 110 ? 8.094 -4.310 -6.715 1.00 91.75 110 SER A CA 1
ATOM 831 C C . SER A 1 110 ? 7.721 -5.452 -5.764 1.00 91.75 110 SER A C 1
ATOM 833 O O . SER A 1 110 ? 6.572 -5.545 -5.330 1.00 91.75 110 SER A O 1
ATOM 835 N N . ARG A 1 111 ? 8.690 -6.295 -5.379 1.00 95.19 111 ARG A N 1
ATOM 836 C CA . ARG A 1 111 ? 8.475 -7.412 -4.449 1.00 95.19 111 ARG A CA 1
ATOM 837 C C . ARG A 1 111 ? 8.038 -6.919 -3.068 1.00 95.19 111 ARG A C 1
ATOM 839 O O . ARG A 1 111 ? 7.052 -7.431 -2.544 1.00 95.19 111 ARG A O 1
ATOM 846 N N . LYS A 1 112 ? 8.688 -5.880 -2.528 1.00 94.44 112 LYS A N 1
ATOM 847 C CA . LYS A 1 112 ? 8.284 -5.228 -1.267 1.00 94.44 112 LYS A CA 1
ATOM 848 C C . LYS A 1 112 ? 6.838 -4.727 -1.325 1.00 94.44 112 LYS A C 1
ATOM 850 O O . LYS A 1 112 ? 6.037 -5.100 -0.477 1.00 94.44 112 LYS A O 1
ATOM 855 N N . ALA A 1 113 ? 6.471 -3.983 -2.370 1.00 93.62 113 ALA A N 1
ATOM 856 C CA . ALA A 1 113 ? 5.107 -3.477 -2.536 1.00 93.62 113 ALA A CA 1
ATOM 857 C C . ALA A 1 113 ? 4.056 -4.604 -2.650 1.00 93.62 113 ALA A C 1
ATOM 859 O O . ALA A 1 113 ? 2.949 -4.475 -2.128 1.00 93.62 113 ALA A O 1
ATOM 860 N N . LYS A 1 114 ? 4.395 -5.738 -3.285 1.00 96.00 114 LYS A N 1
ATOM 861 C CA . LYS A 1 114 ? 3.521 -6.926 -3.331 1.00 96.00 114 LYS A CA 1
ATOM 862 C C . LYS A 1 114 ? 3.334 -7.568 -1.954 1.00 96.00 114 LYS A C 1
ATOM 864 O O . LYS A 1 114 ? 2.214 -7.958 -1.632 1.00 96.00 114 LYS A O 1
ATOM 869 N N . MET A 1 115 ? 4.400 -7.691 -1.160 1.00 96.38 115 MET A N 1
ATOM 870 C CA . MET A 1 115 ? 4.314 -8.227 0.205 1.00 96.38 115 MET A CA 1
ATOM 871 C C . MET A 1 115 ? 3.464 -7.323 1.096 1.00 96.38 115 MET A C 1
ATOM 873 O O . MET A 1 115 ? 2.534 -7.794 1.743 1.00 96.38 115 MET A O 1
ATOM 877 N N . ASP A 1 116 ? 3.714 -6.019 1.036 1.00 95.31 116 ASP A N 1
ATOM 878 C CA . ASP A 1 116 ? 2.963 -5.015 1.782 1.00 95.31 116 ASP A CA 1
ATOM 879 C C . ASP A 1 116 ? 1.472 -5.015 1.367 1.00 95.31 116 ASP A C 1
ATOM 881 O O . ASP A 1 116 ? 0.585 -4.886 2.210 1.00 95.31 116 ASP A O 1
ATOM 885 N N . ARG A 1 117 ? 1.158 -5.257 0.082 1.00 95.94 117 ARG A N 1
ATOM 886 C CA . ARG A 1 117 ? -0.229 -5.463 -0.379 1.00 95.94 117 ARG A CA 1
ATOM 887 C C . ARG A 1 117 ? -0.859 -6.698 0.262 1.00 95.94 117 ARG A C 1
ATOM 889 O O . ARG A 1 117 ? -1.991 -6.610 0.725 1.00 95.94 117 ARG A O 1
ATOM 896 N N . LYS A 1 118 ? -0.162 -7.840 0.267 1.00 96.69 118 LYS A N 1
ATOM 897 C CA . LYS A 1 118 ? -0.663 -9.077 0.896 1.00 96.69 118 LYS A CA 1
ATOM 898 C C . LYS A 1 118 ? -0.935 -8.860 2.384 1.00 96.69 118 LYS A C 1
ATOM 900 O O . LYS A 1 118 ? -1.980 -9.278 2.866 1.00 96.69 118 LYS A O 1
ATOM 905 N N . TYR A 1 119 ? -0.043 -8.146 3.070 1.00 96.00 119 TYR A N 1
ATOM 906 C CA . TYR A 1 119 ? -0.236 -7.749 4.460 1.00 96.00 119 TYR A CA 1
ATOM 907 C C . TYR A 1 119 ? -1.536 -6.957 4.645 1.00 96.00 119 TYR A C 1
ATOM 909 O O . TYR A 1 119 ? -2.376 -7.345 5.448 1.00 96.00 119 TYR A O 1
ATOM 917 N N . VAL A 1 120 ? -1.758 -5.911 3.841 1.00 94.94 120 VAL A N 1
ATOM 918 C CA . VAL A 1 120 ? -2.980 -5.088 3.908 1.00 94.94 120 VAL A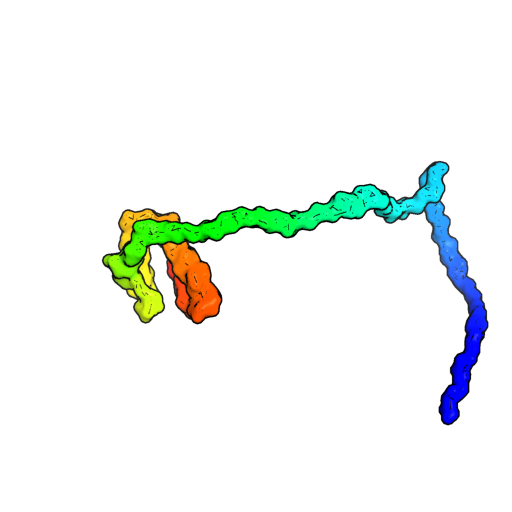 CA 1
ATOM 919 C C . VAL A 1 120 ? -4.256 -5.886 3.629 1.00 94.94 120 VAL A C 1
ATOM 921 O O . VAL A 1 120 ? -5.309 -5.490 4.101 1.00 94.94 120 VAL A O 1
ATOM 924 N N . MET A 1 121 ? -4.201 -6.987 2.875 1.00 92.88 121 MET A N 1
ATOM 925 C CA . MET A 1 121 ? -5.374 -7.846 2.646 1.00 92.88 121 MET A CA 1
ATOM 926 C C . MET A 1 121 ? -5.661 -8.817 3.797 1.00 92.88 121 MET A C 1
ATOM 928 O O . MET A 1 121 ? -6.761 -9.359 3.852 1.00 92.88 121 MET A O 1
ATOM 932 N N . LYS A 1 122 ? -4.692 -9.043 4.690 1.00 92.38 122 LYS A N 1
ATOM 933 C CA . LYS A 1 122 ? -4.845 -9.909 5.865 1.00 92.38 122 LYS A CA 1
ATOM 934 C C . LYS A 1 122 ? -5.250 -9.134 7.125 1.00 92.38 122 LYS A C 1
ATOM 936 O O . LYS A 1 122 ? -5.868 -9.720 8.002 1.00 92.38 122 LYS A O 1
ATOM 941 N N . VAL A 1 123 ? -4.876 -7.854 7.212 1.00 83.25 123 VAL A N 1
ATOM 942 C CA . VAL A 1 123 ? -5.343 -6.913 8.251 1.00 83.25 123 VAL A CA 1
ATOM 943 C C . VAL A 1 123 ? -6.789 -6.506 7.979 1.00 83.25 123 VAL A C 1
ATOM 945 O O . VAL A 1 123 ? -7.481 -6.217 8.971 1.00 83.25 123 VAL A O 1
#